Protein AF-A0A835A2N3-F1 (afdb_monomer_lite)

Foldseek 3Di:
DDPVVVVVVVVVLLPVQDDPPDDPVVSVVSVVVSVVVVVVVVVVVVVVVVVVVVVPD

Radius of gyration: 15.28 Å; chains: 1; bounding box: 41×16×36 Å

pLDDT: mean 77.34, std 13.27, range [44.06, 92.06]

Structure (mmCIF, N/CA/C/O backbone):
data_AF-A0A835A2N3-F1
#
_entry.id   AF-A0A835A2N3-F1
#
loop_
_atom_site.group_PDB
_atom_site.id
_atom_site.type_symbol
_atom_site.label_atom_id
_atom_site.label_alt_id
_atom_site.label_comp_id
_atom_site.label_asym_id
_atom_site.label_entity_id
_atom_site.label_seq_id
_atom_site.pdbx_PDB_ins_code
_atom_site.Cartn_x
_atom_site.Cartn_y
_atom_site.Cartn_z
_atom_site.occupancy
_atom_site.B_iso_or_equiv
_atom_site.auth_seq_id
_atom_site.auth_comp_id
_atom_site.auth_asym_id
_atom_site.auth_atom_id
_atom_site.pdbx_PDB_model_num
ATOM 1 N N . MET A 1 1 ? 21.744 -7.143 -2.535 1.00 64.31 1 MET A N 1
ATOM 2 C CA . MET A 1 1 ? 21.049 -6.458 -1.419 1.00 64.31 1 MET A CA 1
ATOM 3 C C . MET A 1 1 ? 21.011 -7.379 -0.209 1.00 64.31 1 MET A C 1
ATOM 5 O O . MET A 1 1 ? 20.684 -8.549 -0.384 1.00 64.31 1 MET A O 1
ATOM 9 N N . THR A 1 2 ? 21.374 -6.896 0.981 1.00 78.25 2 THR A N 1
ATOM 10 C CA . THR A 1 2 ? 21.274 -7.687 2.222 1.00 78.25 2 THR A CA 1
ATOM 11 C C . THR A 1 2 ? 19.810 -7.784 2.676 1.00 78.25 2 THR A C 1
ATOM 13 O O . THR A 1 2 ? 19.001 -6.912 2.354 1.00 78.25 2 THR A O 1
ATOM 16 N N . SER A 1 3 ? 19.436 -8.851 3.392 1.00 72.75 3 SER A N 1
ATOM 17 C CA . SER A 1 3 ? 18.042 -9.098 3.816 1.00 72.75 3 SER A CA 1
ATOM 18 C C . SER A 1 3 ? 17.434 -7.919 4.590 1.00 72.75 3 SER A C 1
ATOM 20 O O . SER A 1 3 ? 16.265 -7.590 4.403 1.00 72.75 3 SER A O 1
ATOM 22 N N . THR A 1 4 ? 18.245 -7.240 5.405 1.00 77.75 4 THR A N 1
ATOM 23 C CA . THR A 1 4 ? 17.846 -6.059 6.181 1.00 77.75 4 THR A CA 1
ATOM 24 C C . THR A 1 4 ? 17.507 -4.873 5.282 1.00 77.75 4 THR A C 1
ATOM 26 O O . THR A 1 4 ? 16.428 -4.304 5.410 1.00 77.75 4 THR A O 1
ATOM 29 N N . GLN A 1 5 ? 18.362 -4.559 4.303 1.00 77.50 5 GLN A N 1
ATOM 30 C CA . GLN A 1 5 ? 18.102 -3.470 3.354 1.00 77.50 5 GLN A CA 1
ATOM 31 C C . GLN A 1 5 ? 16.839 -3.714 2.524 1.00 77.50 5 GLN A C 1
ATOM 33 O O . GLN A 1 5 ? 16.123 -2.770 2.202 1.00 77.50 5 GLN A O 1
ATOM 38 N N . ARG A 1 6 ? 16.539 -4.977 2.190 1.00 74.00 6 ARG A N 1
ATOM 39 C CA . ARG A 1 6 ? 15.302 -5.328 1.478 1.00 74.00 6 ARG A CA 1
ATOM 40 C C . ARG A 1 6 ? 14.062 -5.094 2.330 1.00 74.00 6 ARG A C 1
ATOM 42 O O . ARG A 1 6 ? 13.097 -4.526 1.832 1.00 74.00 6 ARG A O 1
ATOM 49 N N . SER A 1 7 ? 14.100 -5.479 3.602 1.00 77.81 7 SER A N 1
ATOM 50 C CA . SER A 1 7 ? 12.984 -5.224 4.514 1.00 77.81 7 SER A CA 1
ATOM 51 C C . SER A 1 7 ? 12.769 -3.730 4.759 1.00 77.81 7 SER A C 1
ATOM 53 O O . SER A 1 7 ? 11.630 -3.279 4.816 1.00 77.81 7 SER A O 1
ATOM 55 N N . GLU A 1 8 ? 13.844 -2.957 4.903 1.00 82.31 8 GLU A N 1
ATOM 56 C CA . GLU A 1 8 ? 13.771 -1.517 5.163 1.00 82.31 8 GLU A CA 1
ATOM 57 C C . GLU A 1 8 ? 13.224 -0.743 3.956 1.00 82.31 8 GLU A C 1
ATOM 59 O O . GLU A 1 8 ? 12.315 0.072 4.106 1.00 82.31 8 GLU A O 1
ATOM 64 N N . SER A 1 9 ? 13.696 -1.078 2.752 1.00 81.00 9 SER A N 1
ATOM 65 C CA . SER A 1 9 ? 13.162 -0.563 1.486 1.00 81.00 9 SER A CA 1
ATOM 66 C C . SER A 1 9 ? 11.665 -0.857 1.340 1.00 81.00 9 SER A C 1
ATOM 68 O O . SER A 1 9 ? 10.884 0.062 1.091 1.00 81.00 9 SER A O 1
ATOM 70 N N . ALA A 1 10 ? 11.244 -2.104 1.570 1.00 80.25 10 ALA A N 1
ATOM 71 C CA . ALA A 1 10 ? 9.837 -2.485 1.480 1.00 80.25 10 ALA A CA 1
ATOM 72 C C . ALA A 1 10 ? 8.968 -1.734 2.503 1.00 80.25 10 ALA A C 1
ATOM 74 O O . ALA A 1 10 ? 7.877 -1.268 2.174 1.00 80.25 10 ALA A O 1
ATOM 75 N N . ASN A 1 11 ? 9.462 -1.566 3.732 1.00 84.88 11 ASN A N 1
ATOM 76 C CA . ASN A 1 11 ? 8.742 -0.840 4.772 1.00 84.88 11 ASN A CA 1
ATOM 77 C C . ASN A 1 11 ? 8.626 0.655 4.437 1.00 84.88 11 ASN A C 1
ATOM 79 O O . ASN A 1 11 ? 7.571 1.254 4.637 1.00 84.88 11 ASN A O 1
ATOM 83 N N . HIS A 1 12 ? 9.674 1.256 3.866 1.00 85.81 12 HIS A N 1
ATOM 84 C CA . HIS A 1 12 ? 9.622 2.640 3.403 1.00 85.81 12 HIS A CA 1
ATOM 85 C C . HIS A 1 12 ? 8.597 2.832 2.275 1.00 85.81 12 HIS A C 1
ATOM 87 O O . HIS A 1 12 ? 7.818 3.790 2.313 1.00 85.81 12 HIS A O 1
ATOM 93 N N . MET A 1 13 ? 8.539 1.900 1.318 1.00 84.50 13 MET A N 1
ATOM 94 C CA . MET A 1 13 ? 7.517 1.913 0.270 1.00 84.50 13 MET A CA 1
ATOM 95 C C . MET A 1 13 ? 6.114 1.788 0.874 1.00 84.50 13 MET A C 1
ATOM 97 O O . MET A 1 13 ? 5.259 2.624 0.608 1.00 84.50 13 MET A O 1
ATOM 101 N N . LEU A 1 14 ? 5.883 0.828 1.770 1.00 85.31 14 LEU A N 1
ATOM 102 C CA . LEU A 1 14 ? 4.583 0.649 2.420 1.00 85.31 14 LEU A CA 1
ATOM 103 C C . LEU A 1 14 ? 4.117 1.919 3.155 1.00 85.31 14 LEU A C 1
ATOM 105 O O . LEU A 1 14 ? 2.981 2.353 2.974 1.00 85.31 14 LEU A O 1
ATOM 109 N N . ILE A 1 15 ? 5.005 2.551 3.929 1.00 86.31 15 ILE A N 1
ATOM 110 C CA . ILE A 1 15 ? 4.716 3.790 4.673 1.00 86.31 15 ILE A CA 1
ATOM 111 C C . ILE A 1 15 ? 4.391 4.959 3.730 1.00 86.31 15 ILE A C 1
ATOM 113 O O . ILE A 1 15 ? 3.604 5.833 4.086 1.00 86.31 15 ILE A O 1
ATOM 117 N N . THR A 1 16 ? 4.978 4.984 2.532 1.00 84.88 16 THR A N 1
ATOM 118 C CA . THR A 1 16 ? 4.738 6.043 1.540 1.00 84.88 16 THR A CA 1
ATOM 119 C C . THR A 1 16 ? 3.364 5.907 0.880 1.00 84.88 16 THR A C 1
ATOM 121 O O . THR A 1 16 ? 2.704 6.910 0.614 1.00 84.88 16 THR A O 1
ATOM 124 N N . TYR A 1 17 ? 2.909 4.676 0.635 1.00 82.94 17 TYR A N 1
ATOM 125 C CA . TYR A 1 17 ? 1.649 4.405 -0.069 1.00 82.94 17 TYR A CA 1
ATOM 126 C C . TYR A 1 17 ? 0.431 4.318 0.858 1.00 82.94 17 TYR A C 1
ATOM 128 O O . TYR A 1 17 ? -0.700 4.546 0.419 1.00 82.94 17 TYR A O 1
ATOM 136 N N . VAL A 1 18 ? 0.643 3.983 2.132 1.00 86.19 18 VAL A N 1
ATOM 137 C CA . VAL A 1 18 ? -0.425 3.707 3.095 1.00 86.19 18 VAL A CA 1
ATOM 138 C C . VAL A 1 18 ? -0.422 4.771 4.200 1.00 86.19 18 VAL A C 1
ATOM 140 O O . VAL A 1 18 ? 0.455 4.759 5.067 1.00 86.19 18 VAL A O 1
ATOM 143 N N . PRO A 1 19 ? -1.417 5.679 4.229 1.00 85.25 19 PRO A N 1
ATOM 144 C CA . PRO A 1 19 ? -1.558 6.651 5.306 1.00 85.25 19 PRO A CA 1
ATOM 145 C C . PRO A 1 19 ? -1.722 5.970 6.667 1.00 85.25 19 PRO A C 1
ATOM 147 O O . PRO A 1 19 ? -2.379 4.931 6.797 1.00 85.25 19 PRO A O 1
ATOM 150 N N . ARG A 1 20 ? -1.181 6.595 7.719 1.00 81.88 20 ARG A N 1
ATOM 151 C CA . ARG A 1 20 ? -1.396 6.125 9.093 1.00 81.88 20 ARG A CA 1
ATOM 152 C C . ARG A 1 20 ? -2.897 6.129 9.411 1.00 81.88 20 ARG A C 1
ATOM 154 O O . ARG A 1 20 ? -3.567 7.128 9.176 1.00 81.88 20 ARG A O 1
ATOM 161 N N . ALA A 1 21 ? -3.386 5.023 9.976 1.00 85.62 21 ALA A N 1
ATOM 162 C CA . ALA A 1 21 ? -4.789 4.809 10.357 1.00 85.62 21 ALA A CA 1
ATOM 163 C C . ALA A 1 21 ? -5.802 4.766 9.192 1.00 85.62 21 ALA A C 1
ATOM 165 O O . ALA A 1 21 ? -6.983 5.055 9.388 1.00 85.62 21 ALA A O 1
ATOM 166 N N . VAL A 1 22 ? -5.370 4.374 7.988 1.00 85.62 22 VAL A N 1
ATOM 167 C CA . VAL A 1 22 ? -6.302 4.149 6.880 1.00 85.62 22 VAL A CA 1
ATOM 168 C C . VAL A 1 22 ? -7.296 3.014 7.219 1.00 85.62 22 VAL A C 1
ATOM 170 O O . VAL A 1 22 ? -6.889 1.968 7.735 1.00 85.62 22 VAL A O 1
ATOM 173 N N . PRO A 1 23 ? -8.603 3.179 6.945 1.00 92.06 23 PRO A N 1
ATOM 174 C CA . PRO A 1 23 ? -9.570 2.093 7.052 1.00 92.06 23 PRO A CA 1
ATOM 175 C C . PRO A 1 23 ? -9.181 0.901 6.168 1.00 92.06 23 PRO A C 1
ATOM 177 O O . PRO A 1 23 ? -8.723 1.093 5.044 1.00 92.06 23 PRO A O 1
ATOM 180 N N . ILE A 1 24 ? -9.437 -0.330 6.624 1.00 91.25 24 ILE A N 1
ATOM 181 C CA . ILE A 1 24 ? -9.040 -1.561 5.907 1.00 91.25 24 ILE A CA 1
ATOM 182 C C . ILE A 1 24 ? -9.522 -1.588 4.445 1.00 91.25 24 ILE A C 1
ATOM 184 O O . ILE A 1 24 ? -8.784 -2.005 3.562 1.00 91.25 24 ILE A O 1
ATOM 188 N N . HIS A 1 25 ? -10.727 -1.094 4.155 1.00 88.62 25 HIS A N 1
ATOM 189 C CA . HIS A 1 25 ? -11.256 -1.076 2.785 1.00 88.62 25 HIS A CA 1
ATOM 190 C C . HIS A 1 25 ? -10.489 -0.132 1.840 1.00 88.62 25 HIS A C 1
ATOM 192 O O . HIS A 1 25 ? -10.475 -0.358 0.637 1.00 88.62 25 HIS A O 1
ATOM 198 N N . LEU A 1 26 ? -9.829 0.899 2.373 1.00 88.19 26 LEU A N 1
ATOM 199 C CA . LEU A 1 26 ? -8.956 1.796 1.612 1.00 88.19 26 LEU A CA 1
ATOM 200 C C . LEU A 1 26 ? -7.500 1.308 1.619 1.00 88.19 26 LEU A C 1
ATOM 202 O O . LEU A 1 26 ? -6.782 1.530 0.647 1.00 88.19 26 LEU A O 1
ATOM 206 N N . PHE A 1 27 ? -7.083 0.590 2.671 1.00 90.56 27 PHE A N 1
ATOM 207 C CA . PHE A 1 27 ? -5.783 -0.087 2.730 1.00 90.56 27 PHE A CA 1
ATOM 208 C C . PHE A 1 27 ? -5.581 -1.013 1.531 1.00 90.56 27 PHE A C 1
ATOM 210 O O . PHE A 1 27 ? -4.524 -0.974 0.910 1.00 90.56 27 PHE A O 1
ATOM 217 N N . VAL A 1 28 ? -6.598 -1.811 1.187 1.00 89.25 28 VAL A N 1
ATOM 218 C CA . VAL A 1 28 ? -6.518 -2.769 0.073 1.00 89.25 28 VAL A CA 1
ATOM 219 C C . VAL A 1 28 ? -6.225 -2.053 -1.245 1.00 89.25 28 VAL A C 1
ATOM 221 O O . VAL A 1 28 ? -5.310 -2.456 -1.952 1.00 89.25 28 VAL A O 1
ATOM 224 N N . SER A 1 29 ? -6.918 -0.951 -1.541 1.00 90.62 29 SER A N 1
ATOM 225 C CA . SER A 1 29 ? -6.687 -0.177 -2.768 1.00 90.62 29 SER A CA 1
ATOM 226 C C . SER A 1 29 ? -5.303 0.481 -2.804 1.00 90.62 29 SER A C 1
ATOM 228 O O . SER A 1 29 ? -4.643 0.488 -3.841 1.00 90.62 29 SER A O 1
ATOM 230 N N . SER A 1 30 ? -4.832 1.019 -1.673 1.00 88.69 30 SER A N 1
ATOM 231 C CA . SER A 1 30 ? -3.470 1.564 -1.562 1.00 88.69 30 SER A CA 1
ATOM 232 C C . SER A 1 30 ? -2.397 0.485 -1.728 1.00 88.69 30 SER A C 1
ATOM 234 O O . SER A 1 30 ? -1.361 0.736 -2.343 1.00 88.69 30 SER A O 1
ATOM 236 N N . TYR A 1 31 ? -2.642 -0.713 -1.195 1.00 89.50 31 TYR A N 1
ATOM 237 C CA . TYR A 1 31 ? -1.734 -1.849 -1.303 1.00 89.50 31 TYR A CA 1
ATOM 238 C C . TYR A 1 31 ? -1.690 -2.414 -2.727 1.00 89.50 31 TYR A C 1
ATOM 240 O O . TYR A 1 31 ? -0.612 -2.702 -3.233 1.00 89.50 31 TYR A O 1
ATOM 248 N N . ASP A 1 32 ? -2.830 -2.505 -3.407 1.00 91.19 32 ASP A N 1
ATOM 249 C CA . ASP A 1 32 ? -2.904 -2.960 -4.799 1.00 91.19 32 ASP A CA 1
ATOM 250 C C . ASP A 1 32 ? -2.110 -2.044 -5.745 1.00 91.19 32 ASP A C 1
ATOM 252 O O . ASP A 1 32 ? -1.340 -2.501 -6.596 1.00 91.19 32 ASP A O 1
ATOM 256 N N . ARG A 1 33 ? -2.195 -0.728 -5.512 1.00 90.44 33 ARG A N 1
ATOM 257 C CA . ARG A 1 33 ? -1.361 0.258 -6.207 1.00 90.44 33 ARG A CA 1
ATOM 258 C C . ARG A 1 33 ? 0.128 0.059 -5.919 1.00 90.44 33 ARG A C 1
ATOM 260 O O . ARG A 1 33 ? 0.922 0.057 -6.853 1.00 90.44 33 ARG A O 1
ATOM 267 N N . LEU A 1 34 ? 0.502 -0.138 -4.653 1.00 90.69 34 LEU A N 1
ATOM 268 C CA . LEU A 1 34 ? 1.888 -0.419 -4.264 1.00 90.69 34 LEU A CA 1
ATOM 269 C C . LEU A 1 34 ? 2.438 -1.661 -4.985 1.00 90.69 34 LEU A C 1
ATOM 271 O O . LEU A 1 34 ? 3.558 -1.625 -5.487 1.00 90.69 34 LEU A O 1
ATOM 275 N N . ILE A 1 35 ? 1.663 -2.747 -5.045 1.00 89.88 35 ILE A N 1
ATOM 276 C CA . ILE A 1 35 ? 2.066 -3.982 -5.729 1.00 89.88 35 ILE A CA 1
ATOM 277 C C . ILE A 1 35 ? 2.194 -3.758 -7.237 1.00 89.88 35 ILE A C 1
ATOM 279 O O . ILE A 1 35 ? 3.172 -4.209 -7.827 1.00 89.88 35 ILE A O 1
ATOM 283 N N . SER A 1 36 ? 1.264 -3.028 -7.851 1.00 89.19 36 SER A N 1
ATOM 284 C CA . SER A 1 36 ? 1.321 -2.697 -9.280 1.00 89.19 36 SER A CA 1
ATOM 285 C C . SER A 1 36 ? 2.570 -1.885 -9.635 1.00 89.19 36 SER A C 1
ATOM 287 O O . SER A 1 36 ? 3.289 -2.236 -10.571 1.00 89.19 36 SER A O 1
ATOM 289 N N . ASP A 1 37 ? 2.870 -0.843 -8.854 1.00 86.56 37 ASP A N 1
ATOM 290 C CA . ASP A 1 37 ? 4.052 0.000 -9.052 1.00 86.56 37 ASP A CA 1
ATOM 291 C C . ASP A 1 37 ? 5.350 -0.790 -8.798 1.00 86.56 37 ASP A C 1
ATOM 293 O O . ASP A 1 37 ? 6.332 -0.626 -9.523 1.00 86.56 37 ASP A O 1
ATOM 297 N N . TRP A 1 38 ? 5.348 -1.709 -7.825 1.00 84.31 38 TRP 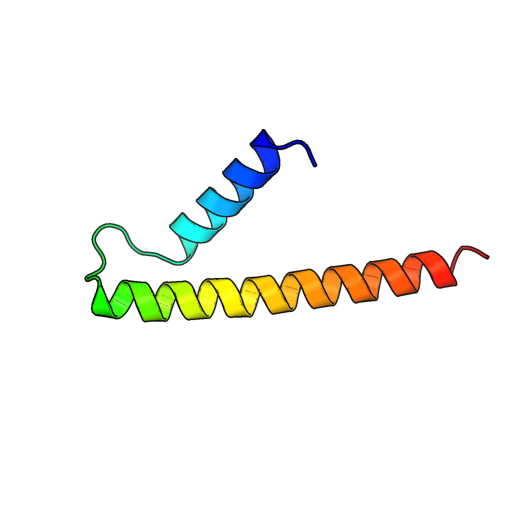A N 1
ATOM 298 C CA . TRP A 1 38 ? 6.476 -2.606 -7.561 1.00 84.31 38 TRP A CA 1
ATOM 299 C C . TRP A 1 38 ? 6.715 -3.610 -8.697 1.00 84.31 38 TRP A C 1
ATOM 301 O O . TRP A 1 38 ? 7.853 -3.773 -9.127 1.00 84.31 38 TRP A O 1
ATOM 311 N N . ILE A 1 39 ? 5.665 -4.247 -9.226 1.00 85.44 39 ILE A N 1
ATOM 312 C CA . ILE A 1 39 ? 5.772 -5.155 -10.380 1.00 85.44 39 ILE A CA 1
ATOM 313 C C . ILE A 1 39 ? 6.303 -4.400 -11.602 1.00 85.44 39 ILE A C 1
ATOM 315 O O . ILE A 1 39 ? 7.162 -4.916 -12.315 1.00 85.44 39 ILE A O 1
ATOM 319 N N . ALA A 1 40 ? 5.830 -3.173 -11.832 1.00 83.25 40 ALA A N 1
ATOM 320 C CA . ALA A 1 40 ? 6.318 -2.334 -12.921 1.00 83.25 40 ALA A CA 1
ATOM 321 C C . ALA A 1 40 ? 7.803 -1.968 -12.753 1.00 83.25 40 ALA A C 1
ATOM 323 O O . ALA A 1 40 ? 8.548 -2.004 -13.730 1.00 83.25 40 ALA A O 1
ATOM 324 N N . GLU A 1 41 ? 8.251 -1.648 -11.534 1.00 80.44 41 GLU A N 1
ATOM 325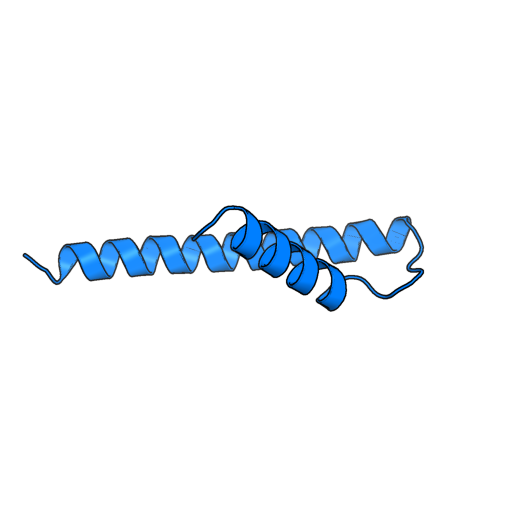 C CA . GLU A 1 41 ? 9.667 -1.389 -11.242 1.00 80.44 41 GLU A CA 1
ATOM 326 C C . GLU A 1 41 ? 10.531 -2.632 -11.463 1.00 80.44 41 GLU A C 1
ATOM 328 O O . GLU A 1 41 ? 11.520 -2.564 -12.186 1.00 80.44 41 GLU A O 1
ATOM 333 N N . VAL A 1 42 ? 10.131 -3.783 -10.917 1.00 75.00 42 VAL A N 1
ATOM 334 C CA . VAL A 1 42 ? 10.867 -5.043 -11.100 1.00 75.00 42 VAL A CA 1
ATOM 335 C C . VAL A 1 42 ? 10.939 -5.416 -12.580 1.00 75.00 42 VAL A C 1
ATOM 337 O O . VAL A 1 42 ? 12.008 -5.777 -13.063 1.00 75.00 42 VAL A O 1
ATOM 340 N N . GLY A 1 43 ? 9.847 -5.257 -13.334 1.00 73.12 43 GLY A N 1
ATOM 341 C CA . GLY A 1 43 ? 9.856 -5.470 -14.783 1.00 73.12 43 GLY A CA 1
ATOM 342 C C . GLY A 1 43 ? 10.851 -4.557 -15.511 1.00 73.12 43 GLY A C 1
ATOM 343 O O . GLY A 1 43 ? 11.599 -5.020 -16.372 1.00 73.12 43 GLY A O 1
ATOM 344 N N . ARG A 1 44 ? 10.936 -3.275 -15.123 1.00 70.56 44 ARG A N 1
ATOM 345 C CA . ARG A 1 44 ? 11.948 -2.346 -15.657 1.00 70.56 44 ARG A CA 1
ATOM 346 C C . ARG A 1 44 ? 13.372 -2.769 -15.305 1.00 70.56 44 ARG A C 1
ATOM 348 O O . ARG A 1 44 ? 14.243 -2.712 -16.172 1.00 70.56 44 ARG A O 1
ATOM 355 N N . GLU A 1 45 ? 13.623 -3.181 -14.064 1.00 63.28 45 GLU A N 1
ATOM 356 C CA . GLU A 1 45 ? 14.940 -3.652 -13.622 1.00 63.28 45 GLU A CA 1
ATOM 357 C C . GLU A 1 45 ? 15.366 -4.930 -14.360 1.00 63.28 45 GLU A C 1
ATOM 359 O O . GLU A 1 45 ? 16.522 -5.052 -14.777 1.00 63.28 45 GLU A O 1
ATOM 364 N N . GLU A 1 46 ? 14.445 -5.869 -14.581 1.00 62.28 46 GLU A N 1
ATOM 365 C CA . GLU A 1 46 ? 14.701 -7.082 -15.359 1.00 62.28 46 GLU A CA 1
ATOM 366 C C . GLU A 1 46 ? 15.078 -6.753 -16.808 1.00 62.28 46 GLU A C 1
ATOM 368 O O . GLU A 1 46 ? 16.041 -7.310 -17.341 1.00 62.28 46 GLU A O 1
ATOM 373 N N . ASP A 1 47 ? 14.370 -5.822 -17.445 1.00 61.19 47 ASP A N 1
ATOM 374 C CA . ASP A 1 47 ? 14.641 -5.421 -18.826 1.00 61.19 47 ASP A CA 1
ATOM 375 C C . ASP A 1 47 ? 15.917 -4.578 -18.963 1.00 61.19 47 ASP A C 1
ATOM 377 O O . ASP A 1 47 ? 16.644 -4.714 -19.952 1.00 61.19 47 ASP A O 1
ATOM 381 N N . ALA A 1 48 ? 16.254 -3.772 -17.954 1.00 60.16 48 ALA A N 1
ATOM 382 C CA . ALA A 1 48 ? 17.537 -3.077 -17.871 1.00 60.16 48 ALA A CA 1
ATOM 383 C C . ALA A 1 48 ? 18.702 -4.066 -17.690 1.00 60.16 48 ALA A C 1
ATOM 385 O O . ALA A 1 48 ? 19.738 -3.940 -18.344 1.00 60.16 48 ALA A O 1
ATOM 386 N N . THR A 1 49 ? 18.526 -5.100 -16.866 1.00 60.44 49 THR A N 1
ATOM 387 C CA . THR A 1 49 ? 19.552 -6.128 -16.632 1.00 60.44 49 THR A CA 1
ATOM 388 C C . THR A 1 49 ? 19.803 -6.970 -17.889 1.00 60.44 49 THR A C 1
ATOM 390 O O . THR A 1 49 ? 20.955 -7.266 -18.226 1.00 60.44 49 THR A O 1
ATOM 393 N N . LYS A 1 50 ? 18.746 -7.301 -18.644 1.00 58.59 50 LYS A N 1
ATOM 394 C CA . LYS A 1 50 ? 18.857 -7.976 -19.950 1.00 58.59 50 LYS A CA 1
ATOM 395 C C . LYS A 1 50 ? 19.610 -7.121 -20.978 1.00 58.59 50 LYS A C 1
ATOM 397 O O . LYS A 1 50 ? 20.436 -7.656 -21.714 1.00 58.59 50 LYS A O 1
ATOM 402 N N . GLN A 1 51 ? 19.388 -5.804 -20.999 1.00 56.75 51 GLN A N 1
ATOM 403 C CA . GLN A 1 51 ? 20.118 -4.882 -21.881 1.00 56.75 51 GLN A CA 1
ATOM 404 C C . GLN A 1 51 ? 21.600 -4.757 -21.498 1.00 56.75 51 GLN A C 1
ATOM 406 O O . GLN A 1 51 ? 22.457 -4.856 -22.369 1.00 56.75 51 GLN A O 1
ATOM 411 N N . VAL A 1 52 ? 21.934 -4.627 -20.209 1.00 53.19 52 VAL A N 1
ATOM 412 C CA . VAL A 1 52 ? 23.337 -4.546 -19.747 1.00 53.19 52 VAL A CA 1
ATOM 413 C C . VAL A 1 52 ? 24.118 -5.831 -20.059 1.00 53.19 52 VAL A C 1
ATOM 415 O O . VAL A 1 52 ? 25.285 -5.767 -20.452 1.00 53.19 52 VAL A O 1
ATOM 418 N N . THR A 1 53 ? 23.464 -6.993 -19.958 1.00 52.44 53 THR A N 1
ATOM 419 C CA . THR A 1 53 ? 24.062 -8.294 -20.311 1.00 52.44 53 THR A CA 1
ATOM 420 C C . THR A 1 53 ? 24.331 -8.410 -21.816 1.00 52.44 53 THR A C 1
ATOM 422 O O . THR A 1 53 ? 25.340 -8.980 -22.215 1.00 52.44 53 THR A O 1
ATOM 425 N N . HIS A 1 54 ? 23.470 -7.831 -22.661 1.00 50.25 54 HIS A N 1
ATOM 426 C CA . HIS A 1 54 ? 23.622 -7.864 -24.121 1.00 50.25 54 HIS A CA 1
ATOM 427 C C . HIS A 1 54 ? 24.626 -6.825 -24.666 1.00 50.25 54 HIS A C 1
ATOM 429 O O . HIS A 1 54 ? 25.068 -6.939 -25.805 1.00 50.25 54 HIS A O 1
ATOM 435 N N . ILE A 1 55 ? 24.993 -5.805 -23.881 1.00 54.72 55 ILE A N 1
ATOM 436 C CA 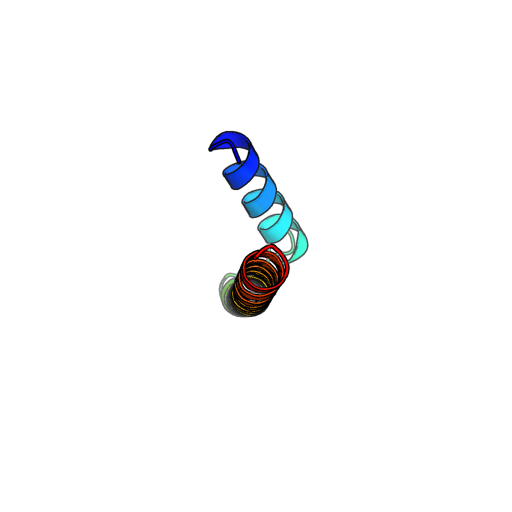. ILE A 1 55 ? 25.972 -4.773 -24.280 1.00 54.72 55 ILE A CA 1
ATOM 437 C C . I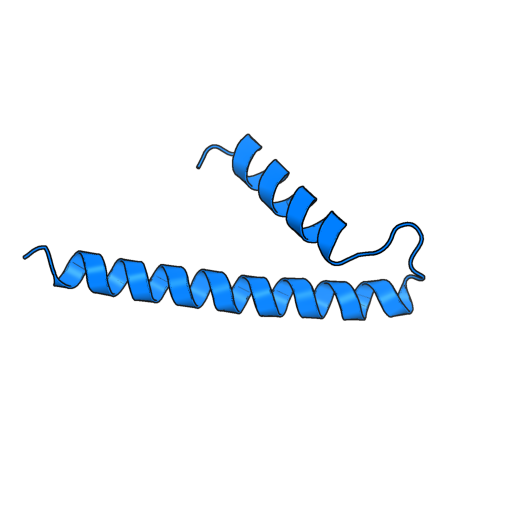LE A 1 55 ? 27.406 -5.145 -23.835 1.00 54.72 55 ILE A C 1
ATOM 439 O O . ILE A 1 55 ? 28.367 -4.526 -24.279 1.00 54.72 55 ILE A O 1
ATOM 443 N N . SER A 1 56 ? 27.573 -6.175 -22.996 1.00 47.38 56 SER A N 1
ATOM 444 C CA . SER A 1 56 ? 28.882 -6.622 -22.479 1.00 47.38 56 SER A CA 1
ATOM 445 C C . SER A 1 56 ? 29.412 -7.918 -23.120 1.00 47.38 56 SER A C 1
ATOM 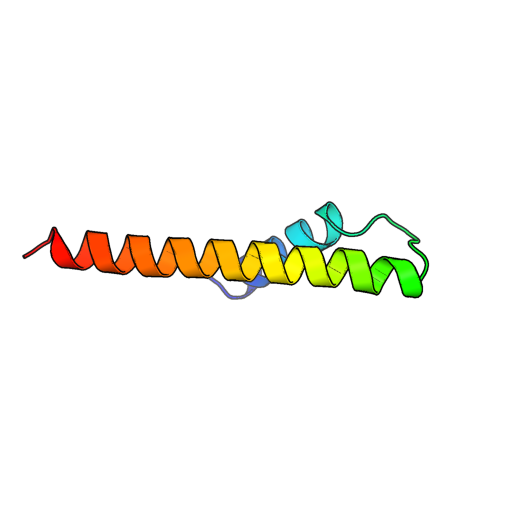447 O O . SER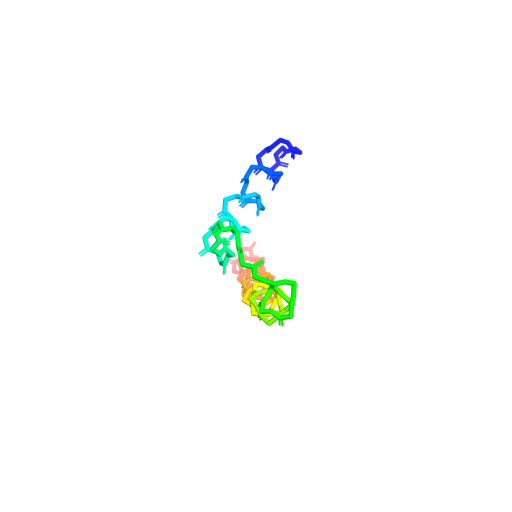 A 1 56 ? 30.085 -8.694 -22.441 1.00 47.38 56 SER A O 1
ATOM 449 N N . VAL A 1 57 ? 29.133 -8.159 -24.408 1.00 44.06 57 VAL A N 1
ATOM 450 C CA . VAL A 1 57 ? 29.772 -9.226 -25.211 1.00 44.06 57 VAL A CA 1
ATOM 451 C C . VAL A 1 57 ? 30.449 -8.625 -26.432 1.00 44.06 57 VAL A C 1
ATOM 453 O O . VAL A 1 57 ? 29.772 -7.850 -27.144 1.00 44.06 57 VAL A O 1
#

Secondary structure (DSSP, 8-state):
--HHHHHHHHHHHHHHHS-TT--HHHHHHHHHHHHHHHHHHHHHHHHHHHHHHHH--

Organism: NCBI:txid1010633

Sequence (57 aa):
MTSTQRSESANHMLITYVPRAVPIHLFVSSYDRLISDWIAEVGREEDATKQVTHISV